Protein AF-A0A0Q7QMN3-F1 (afdb_monomer)

Sequence (121 aa):
MSQASSAAKTWLLPIVTLTYGYAVTKQQFWVAVLGLIAVAIFGLLDANYLKQERAFRKLYDSVSAGGDIPAFALNPALAGPGGTKVNYWPDWEDIRSWAVAPVYGPLLLAGIAIAVWAHCH

Mean predicted aligned error: 5.18 Å

Radius of gyration: 18.74 Å; Cα contacts (8 Å, |Δi|>4): 129; chains: 1; bounding box: 40×21×53 Å

Solvent-accessible surface area (backbone atoms only — not comparable to full-atom values): 6530 Å² total; per-residue (Å²): 99,67,66,60,40,52,48,42,54,66,60,45,51,62,51,39,53,52,24,44,53,48,15,67,78,66,44,34,34,69,40,13,48,50,27,36,53,50,48,52,55,44,45,51,52,35,16,28,45,50,48,52,45,53,36,44,48,46,30,50,53,44,40,74,72,68,45,97,56,62,86,88,67,90,54,41,31,78,61,43,104,74,42,87,72,73,77,76,68,59,50,71,69,38,49,66,26,84,85,37,32,78,62,42,48,58,54,46,52,51,28,51,54,50,24,56,54,22,66,75,105

Secondary structure (DSSP, 8-state):
-HHHHHHHHHHHHHHHHHHHHHHHHHT-HHHHHHHHHHHHHHHHHHHHHHHHHHHHHHHHHHHHTT-SSPTT---GGGGSTTSS----SPPHHHHTSTTTHHHHHHHHHHHHHHHHHHH--

Structure (mmCIF, N/CA/C/O backbone):
data_AF-A0A0Q7QMN3-F1
#
_entry.id   AF-A0A0Q7QMN3-F1
#
loop_
_atom_site.group_PDB
_atom_site.id
_atom_site.type_symbol
_atom_site.label_atom_id
_atom_site.label_alt_id
_atom_site.label_comp_id
_atom_site.label_asym_id
_atom_site.label_entity_id
_atom_site.label_seq_id
_atom_site.pdbx_PDB_ins_code
_atom_site.Cartn_x
_atom_site.Cartn_y
_atom_site.Cartn_z
_atom_site.occupancy
_atom_site.B_iso_or_equiv
_atom_site.auth_seq_id
_atom_site.auth_comp_id
_atom_site.auth_asym_id
_atom_site.auth_atom_id
_atom_site.pdbx_PDB_model_num
ATOM 1 N N . MET A 1 1 ? 8.369 8.246 -9.644 1.00 69.19 1 MET A N 1
ATOM 2 C CA . MET A 1 1 ? 7.007 7.907 -9.179 1.00 69.19 1 MET A CA 1
ATOM 3 C C . MET A 1 1 ? 6.970 7.570 -7.688 1.00 69.19 1 MET A C 1
ATOM 5 O O . MET A 1 1 ? 5.915 7.705 -7.083 1.00 69.19 1 MET A O 1
ATOM 9 N N . SER A 1 2 ? 8.124 7.314 -7.064 1.00 78.12 2 SER A N 1
ATOM 10 C CA . SER A 1 2 ? 8.335 7.308 -5.605 1.00 78.12 2 SER A CA 1
ATOM 11 C C . SER A 1 2 ? 7.572 8.375 -4.801 1.00 78.12 2 SER A C 1
ATOM 13 O O . SER A 1 2 ? 7.012 8.049 -3.762 1.00 78.12 2 SER A O 1
ATOM 15 N N . GLN A 1 3 ? 7.483 9.626 -5.273 1.00 87.69 3 GLN A N 1
ATOM 16 C CA . GLN A 1 3 ? 6.733 10.680 -4.576 1.00 87.69 3 GLN A CA 1
ATOM 17 C C . GLN A 1 3 ? 5.227 10.382 -4.473 1.00 87.69 3 GLN A C 1
ATOM 19 O O . GLN A 1 3 ? 4.641 10.646 -3.428 1.00 87.69 3 GLN A O 1
ATOM 24 N N . ALA A 1 4 ? 4.607 9.802 -5.509 1.00 88.19 4 ALA A N 1
ATOM 25 C CA . ALA A 1 4 ? 3.186 9.440 -5.492 1.00 88.19 4 ALA A CA 1
ATOM 26 C C . ALA A 1 4 ? 2.911 8.285 -4.512 1.00 88.19 4 ALA A C 1
ATOM 28 O O . ALA A 1 4 ? 1.970 8.358 -3.726 1.00 88.19 4 ALA A O 1
ATOM 29 N N . SER A 1 5 ? 3.795 7.281 -4.491 1.00 87.44 5 SER A N 1
ATOM 30 C CA . SER A 1 5 ? 3.801 6.197 -3.494 1.00 87.44 5 SER A CA 1
ATOM 31 C C . SER A 1 5 ? 3.925 6.747 -2.067 1.00 87.44 5 SER A C 1
ATOM 33 O O . SER A 1 5 ? 3.123 6.437 -1.187 1.00 87.44 5 SER A O 1
ATOM 35 N N . SER A 1 6 ? 4.902 7.625 -1.818 1.00 91.12 6 SER A N 1
ATOM 36 C CA . SER A 1 6 ? 5.078 8.256 -0.504 1.00 91.12 6 SER A CA 1
ATOM 37 C C . SER A 1 6 ? 3.871 9.104 -0.104 1.00 91.12 6 SER A C 1
ATOM 39 O O . SER A 1 6 ? 3.432 9.034 1.041 1.00 91.12 6 SER A O 1
ATOM 41 N N . ALA A 1 7 ? 3.292 9.859 -1.040 1.00 92.94 7 ALA A N 1
ATOM 42 C CA . ALA A 1 7 ? 2.092 10.651 -0.795 1.00 92.94 7 ALA A CA 1
ATOM 43 C C . ALA A 1 7 ? 0.892 9.771 -0.419 1.00 92.94 7 ALA A C 1
ATOM 45 O O . ALA A 1 7 ? 0.168 10.119 0.512 1.00 92.94 7 ALA A O 1
ATOM 46 N N . ALA A 1 8 ? 0.711 8.617 -1.074 1.00 93.00 8 ALA A N 1
ATOM 47 C CA . ALA A 1 8 ? -0.337 7.661 -0.721 1.00 93.00 8 ALA A CA 1
ATOM 48 C C . ALA A 1 8 ? -0.228 7.242 0.755 1.00 93.00 8 ALA A C 1
ATOM 50 O O . ALA A 1 8 ? -1.206 7.321 1.498 1.00 93.00 8 ALA A O 1
ATOM 51 N N . LYS A 1 9 ? 0.978 6.901 1.221 1.00 93.50 9 LYS A N 1
ATOM 52 C CA . LYS A 1 9 ? 1.215 6.550 2.631 1.00 93.50 9 LYS A CA 1
ATOM 53 C C . LYS A 1 9 ? 0.959 7.732 3.570 1.00 93.50 9 LYS A C 1
ATOM 55 O O . LYS A 1 9 ? 0.269 7.568 4.574 1.00 93.50 9 LYS A O 1
ATOM 60 N N . THR A 1 10 ? 1.463 8.920 3.231 1.00 96.06 10 THR A N 1
ATOM 61 C CA . THR A 1 10 ? 1.282 10.143 4.034 1.00 96.06 10 THR A CA 1
ATOM 62 C C . THR A 1 10 ? -0.190 10.489 4.236 1.00 96.06 10 THR A C 1
ATOM 64 O O . THR A 1 10 ? -0.575 10.866 5.339 1.00 96.06 10 THR A O 1
ATOM 67 N N . TRP A 1 11 ? -1.021 10.337 3.204 1.00 96.06 11 TRP A N 1
ATOM 68 C CA . TRP A 1 11 ? -2.457 10.609 3.298 1.00 96.06 11 TRP A CA 1
ATOM 69 C C . TRP A 1 11 ? -3.243 9.479 3.965 1.00 96.06 11 TRP A C 1
ATOM 71 O O . TRP A 1 11 ? -4.227 9.755 4.650 1.00 96.06 11 TRP A O 1
ATOM 81 N N . LEU A 1 12 ? -2.808 8.224 3.829 1.00 97.56 12 LEU A N 1
ATOM 82 C CA . LEU A 1 12 ? -3.480 7.090 4.462 1.00 97.56 12 LEU A CA 1
ATOM 83 C C . LEU A 1 12 ? -3.369 7.124 5.994 1.00 97.56 12 LEU A C 1
ATOM 85 O O . LEU A 1 12 ? -4.358 6.888 6.686 1.00 97.56 12 LEU A O 1
ATOM 89 N N . LEU A 1 13 ? -2.180 7.403 6.535 1.00 96.75 13 LEU A N 1
ATOM 90 C CA . LEU A 1 13 ? -1.922 7.330 7.979 1.00 96.75 13 LEU A CA 1
ATOM 91 C C . LEU A 1 13 ? -2.890 8.159 8.847 1.00 96.75 13 LEU A C 1
ATOM 93 O O . LEU A 1 13 ? -3.429 7.589 9.800 1.00 96.75 13 LEU A O 1
ATOM 97 N N . PRO A 1 14 ? -3.174 9.448 8.568 1.00 98.00 14 PRO A N 1
ATOM 98 C CA . PRO A 1 14 ? -4.135 10.212 9.363 1.00 98.00 14 PRO A CA 1
ATOM 99 C C . PRO A 1 14 ? -5.565 9.676 9.232 1.00 98.00 14 PRO A C 1
ATOM 101 O O . PRO A 1 14 ? -6.281 9.633 10.231 1.00 98.00 14 PRO A O 1
ATOM 104 N N . ILE A 1 15 ? -5.970 9.208 8.043 1.00 97.94 15 ILE A N 1
ATOM 105 C CA . ILE A 1 15 ? -7.294 8.602 7.823 1.00 97.94 15 ILE A CA 1
ATOM 106 C C . ILE A 1 15 ? -7.445 7.359 8.699 1.00 97.94 15 ILE A C 1
ATOM 108 O O . ILE A 1 15 ? -8.429 7.220 9.425 1.00 97.94 15 ILE A O 1
ATOM 112 N N . VAL A 1 16 ? -6.456 6.468 8.671 1.00 97.69 16 VAL A N 1
ATOM 113 C CA . VAL A 1 16 ? -6.476 5.234 9.461 1.00 97.69 16 VAL A CA 1
ATOM 114 C C . VAL A 1 16 ? -6.418 5.536 10.954 1.00 97.69 16 VAL A C 1
ATOM 116 O O . VAL A 1 16 ? -7.199 4.979 11.718 1.00 97.69 16 VAL A O 1
ATOM 119 N N . THR A 1 17 ? -5.565 6.472 11.369 1.00 97.88 17 THR A N 1
ATOM 120 C CA . THR A 1 17 ? -5.458 6.895 12.774 1.00 97.88 17 THR A CA 1
ATOM 121 C C . THR A 1 17 ? -6.801 7.397 13.307 1.00 97.88 17 THR A C 1
ATOM 123 O O . THR A 1 17 ? -7.244 6.962 14.370 1.00 97.88 17 THR A O 1
ATOM 126 N N . LEU A 1 18 ? -7.482 8.266 12.553 1.00 98.25 18 LEU A N 1
ATOM 127 C CA . LEU A 1 18 ? -8.796 8.791 12.927 1.00 98.25 18 LEU A CA 1
ATOM 128 C C . LEU A 1 18 ? -9.866 7.701 12.947 1.00 98.25 18 LEU A C 1
ATOM 130 O O . LEU A 1 18 ? -10.591 7.568 13.929 1.00 98.25 18 LEU A O 1
ATOM 134 N N . THR A 1 19 ? -9.977 6.927 11.871 1.00 98.19 19 THR A N 1
ATOM 135 C CA . THR A 1 19 ? -11.052 5.937 11.715 1.00 98.19 19 THR A CA 1
ATOM 136 C C . THR A 1 19 ? -10.919 4.797 12.714 1.00 98.19 19 THR A C 1
ATOM 138 O O . THR A 1 19 ? -11.893 4.455 13.380 1.00 98.19 19 THR A O 1
ATOM 141 N N . TYR A 1 20 ? -9.718 4.254 12.899 1.00 98.19 20 TYR A N 1
ATOM 142 C CA . TYR A 1 20 ? -9.485 3.181 13.862 1.00 98.19 20 TYR A CA 1
ATOM 143 C C . TYR A 1 20 ? -9.577 3.690 15.300 1.00 98.19 20 TYR A C 1
AT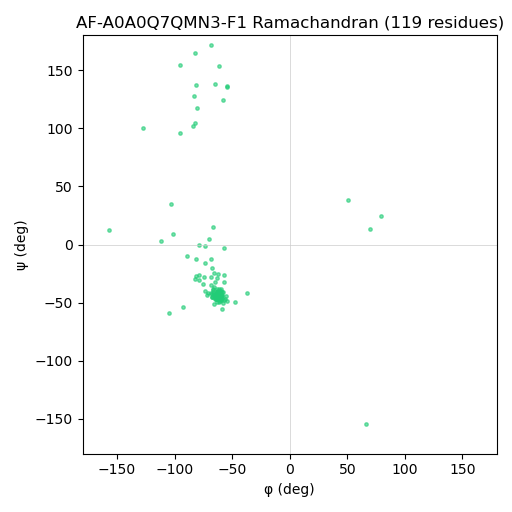OM 145 O O . TYR A 1 20 ? -10.239 3.054 16.117 1.00 98.19 20 TYR A O 1
ATOM 153 N N . GLY A 1 21 ? -9.018 4.866 15.610 1.00 97.75 21 GLY A N 1
ATOM 154 C CA . GLY A 1 21 ? -9.158 5.475 16.936 1.00 97.75 21 GLY A CA 1
ATOM 155 C C . GLY A 1 21 ? -10.620 5.752 17.308 1.00 97.75 21 GLY A C 1
ATOM 156 O O . GLY A 1 21 ? -11.063 5.435 18.416 1.00 97.75 21 GLY A O 1
ATOM 157 N N . TYR A 1 22 ? -11.410 6.278 16.371 1.00 98.12 22 TYR A N 1
ATOM 158 C CA . TYR A 1 22 ? -12.842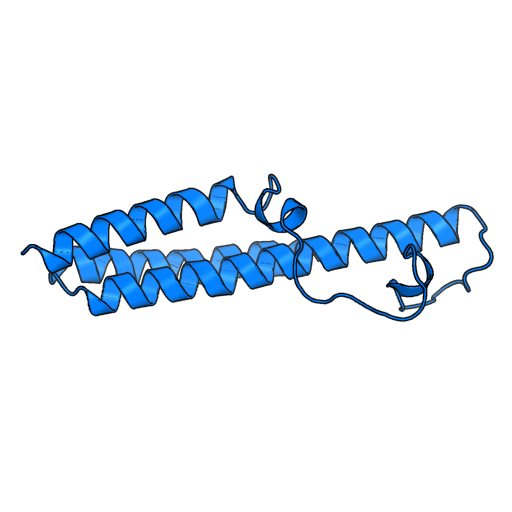 6.497 16.576 1.00 98.12 22 TYR A CA 1
ATOM 159 C C . TYR A 1 22 ? -13.612 5.179 16.722 1.00 98.12 22 TYR A C 1
ATOM 161 O O . TYR A 1 22 ? -14.425 5.038 17.634 1.00 98.12 22 TYR A O 1
ATOM 169 N N . ALA A 1 23 ? -13.341 4.194 15.863 1.00 97.44 23 ALA A N 1
ATOM 170 C CA . ALA A 1 23 ? -14.003 2.896 15.924 1.00 97.44 23 ALA A CA 1
ATOM 171 C C . ALA A 1 23 ? -13.751 2.180 17.257 1.00 97.44 23 ALA A C 1
ATOM 173 O O . ALA A 1 23 ? -14.690 1.637 17.832 1.00 97.44 23 ALA A O 1
ATOM 174 N N . VAL A 1 24 ? -12.523 2.247 17.783 1.00 97.62 24 VAL A N 1
ATOM 175 C CA . VAL A 1 24 ? -12.174 1.692 19.100 1.00 97.62 24 VAL A CA 1
ATOM 176 C C . VAL A 1 24 ? -12.917 2.420 20.223 1.00 97.62 24 VAL A C 1
ATOM 178 O O . VAL A 1 24 ? -13.503 1.785 21.092 1.00 97.62 24 VAL A O 1
ATOM 181 N N . THR A 1 25 ? -12.933 3.753 20.209 1.00 97.38 25 THR A N 1
ATOM 182 C CA . THR A 1 25 ? -13.526 4.548 21.303 1.00 97.38 25 THR A CA 1
ATOM 183 C C . THR A 1 25 ? -15.053 4.552 21.319 1.00 97.38 25 THR A C 1
ATOM 185 O O . THR A 1 25 ? -15.649 4.739 22.379 1.00 97.38 25 THR A O 1
ATOM 188 N N . LYS A 1 26 ? -15.699 4.383 20.162 1.00 96.94 26 LYS A N 1
ATOM 189 C CA . LYS A 1 26 ? -17.164 4.424 20.018 1.00 96.94 26 LYS A CA 1
ATOM 190 C C . LYS A 1 26 ? -17.793 3.077 19.673 1.00 96.94 26 LYS A C 1
ATOM 192 O O . LYS A 1 26 ? -19.001 3.043 19.443 1.00 96.94 26 LYS A O 1
ATOM 197 N N . GLN A 1 27 ? -16.990 2.012 19.605 1.00 95.69 27 GLN A N 1
ATOM 198 C CA . GLN A 1 27 ? -17.419 0.667 19.198 1.00 95.69 27 GLN A CA 1
ATOM 199 C C . GLN A 1 27 ? -18.202 0.694 17.873 1.00 95.69 27 GLN A C 1
ATOM 201 O O . GLN A 1 27 ? -19.197 0.009 17.679 1.00 95.69 27 GLN A O 1
ATOM 206 N N . GLN A 1 28 ? -17.773 1.548 16.939 1.00 97.00 28 GLN A N 1
ATOM 207 C CA . GLN A 1 28 ? -18.473 1.735 15.668 1.00 97.00 28 GLN A CA 1
ATOM 208 C C . GLN A 1 28 ? -17.858 0.861 14.582 1.00 97.00 28 GLN A C 1
ATOM 210 O O . GLN A 1 28 ? -16.904 1.264 13.908 1.00 97.00 28 GLN A O 1
ATOM 215 N N . PHE A 1 29 ? -18.456 -0.312 14.371 1.00 96.62 29 PHE A N 1
ATOM 216 C CA . PHE A 1 29 ? -18.076 -1.265 13.325 1.00 96.62 29 PHE A CA 1
ATOM 217 C C . PHE A 1 29 ? -17.900 -0.606 11.947 1.00 96.62 29 PHE A C 1
ATOM 219 O O . PHE A 1 29 ? -16.866 -0.765 11.297 1.00 96.62 29 PHE A O 1
ATOM 226 N N . TRP A 1 30 ? -18.875 0.199 11.517 1.00 97.69 30 TRP A N 1
ATOM 227 C CA . TRP A 1 30 ? -18.854 0.823 10.191 1.00 97.69 30 TRP A CA 1
ATOM 228 C C . TRP A 1 30 ? -17.691 1.795 9.991 1.00 97.69 30 TRP A C 1
ATOM 230 O O . TRP A 1 30 ? -17.186 1.929 8.876 1.00 97.69 30 TRP A O 1
ATOM 240 N N . VAL A 1 31 ? -17.213 2.432 11.062 1.00 97.56 31 VAL A N 1
ATOM 241 C CA . VAL A 1 31 ? -16.058 3.334 10.979 1.00 97.56 31 VAL A CA 1
ATOM 242 C C . VAL A 1 31 ? -14.753 2.539 10.845 1.00 97.56 31 VAL A C 1
ATOM 244 O O . VAL A 1 31 ? -13.869 2.954 10.096 1.00 97.56 31 VAL A O 1
ATOM 247 N N . ALA A 1 32 ? -14.649 1.358 11.468 1.00 97.44 32 ALA A N 1
ATOM 248 C CA . ALA A 1 32 ? -13.523 0.447 11.237 1.00 97.44 32 ALA A CA 1
ATOM 249 C C . ALA A 1 32 ? -13.493 -0.050 9.782 1.00 97.44 32 ALA A C 1
ATOM 251 O O . ALA A 1 32 ? -12.440 -0.039 9.140 1.00 97.44 32 ALA A O 1
ATOM 252 N N . VAL A 1 33 ? -14.659 -0.419 9.236 1.00 97.56 33 VAL A N 1
ATOM 253 C CA . VAL A 1 33 ? -14.806 -0.823 7.827 1.00 97.56 33 VAL A CA 1
ATOM 254 C C . VAL A 1 33 ? -14.407 0.309 6.880 1.00 97.56 33 VAL A C 1
ATOM 256 O O . VAL A 1 33 ? -13.712 0.062 5.896 1.00 97.56 33 VAL A O 1
ATOM 259 N N . LEU A 1 34 ? -14.764 1.558 7.190 1.00 98.00 34 LEU A N 1
ATOM 260 C CA . LEU A 1 34 ? -14.344 2.716 6.398 1.00 98.00 34 LEU A CA 1
ATOM 261 C C . LEU A 1 34 ? -12.814 2.847 6.348 1.00 98.00 34 LEU A C 1
ATOM 263 O O . LEU A 1 34 ? -12.249 3.043 5.271 1.00 98.00 34 LEU A O 1
ATOM 267 N N . GLY A 1 35 ? -12.132 2.673 7.483 1.00 97.94 35 GLY A N 1
ATOM 268 C CA . GLY A 1 35 ? -10.670 2.647 7.521 1.00 97.94 35 GLY A CA 1
ATOM 269 C C . GLY A 1 35 ? -10.076 1.480 6.721 1.00 97.94 35 GLY A C 1
ATOM 270 O O . GLY A 1 35 ? -9.110 1.673 5.989 1.00 97.94 35 GLY A O 1
ATOM 271 N N . LEU A 1 36 ? -10.672 0.282 6.782 1.00 98.12 36 LEU A N 1
ATOM 272 C CA . LEU A 1 36 ? -10.257 -0.870 5.963 1.00 98.12 36 LEU A CA 1
ATOM 273 C C . LEU A 1 36 ? -10.373 -0.604 4.459 1.00 98.12 36 LEU A C 1
ATOM 275 O O . LEU A 1 36 ? -9.445 -0.908 3.708 1.00 98.12 36 LEU A O 1
ATOM 279 N N . ILE A 1 37 ? -11.481 -0.003 4.023 1.00 98.12 37 ILE A N 1
ATOM 280 C CA . ILE A 1 37 ? -11.683 0.384 2.622 1.00 98.12 37 ILE A CA 1
ATOM 281 C C . ILE A 1 37 ? -10.615 1.398 2.198 1.00 98.12 37 ILE A C 1
ATOM 283 O O . ILE A 1 37 ? -10.029 1.250 1.125 1.00 98.12 37 ILE A O 1
ATOM 287 N N . ALA A 1 38 ? -10.305 2.383 3.046 1.00 97.81 38 ALA A N 1
ATOM 288 C CA . ALA A 1 38 ? -9.235 3.338 2.771 1.00 97.81 38 ALA A CA 1
ATOM 289 C C . ALA A 1 38 ? -7.877 2.635 2.602 1.00 97.81 38 ALA A C 1
ATOM 291 O O . ALA A 1 38 ? -7.195 2.867 1.605 1.00 97.81 38 ALA A O 1
ATOM 292 N N . VAL A 1 39 ? -7.504 1.720 3.505 1.00 97.94 39 VAL A N 1
ATOM 293 C CA . VAL A 1 39 ? -6.254 0.946 3.382 1.00 97.94 39 VAL A CA 1
ATOM 294 C C . VAL A 1 39 ? -6.217 0.149 2.075 1.00 97.94 39 VAL A C 1
ATOM 296 O O . VAL A 1 39 ? -5.192 0.158 1.395 1.00 97.94 39 VAL A O 1
ATOM 299 N N . ALA A 1 40 ? -7.323 -0.495 1.689 1.00 96.19 40 ALA A N 1
ATOM 300 C CA . ALA A 1 40 ? -7.401 -1.269 0.451 1.00 96.19 40 ALA A CA 1
ATOM 301 C C . ALA A 1 40 ? -7.229 -0.392 -0.801 1.00 96.19 40 ALA A C 1
ATOM 303 O O . ALA A 1 40 ? -6.431 -0.726 -1.678 1.00 96.19 40 ALA A O 1
ATOM 304 N N . ILE A 1 41 ? -7.925 0.748 -0.871 1.00 95.88 41 ILE A N 1
ATOM 305 C CA . ILE A 1 41 ? -7.834 1.683 -2.005 1.00 95.88 41 ILE A CA 1
ATOM 306 C C . ILE A 1 41 ? -6.417 2.249 -2.118 1.00 95.88 41 ILE A C 1
ATOM 308 O O . ILE A 1 41 ? -5.821 2.209 -3.194 1.00 95.88 41 ILE A O 1
ATOM 312 N N . PHE A 1 42 ? -5.852 2.747 -1.018 1.00 96.50 42 PHE A N 1
ATOM 313 C CA . PHE A 1 42 ? -4.510 3.325 -1.031 1.00 96.50 42 PHE A CA 1
ATOM 314 C C . PHE A 1 42 ? -3.435 2.274 -1.327 1.00 96.50 42 PHE A C 1
ATOM 316 O O . PHE A 1 42 ? -2.512 2.560 -2.085 1.00 96.50 42 PHE A O 1
ATOM 323 N N . GLY A 1 43 ? -3.578 1.051 -0.809 1.00 95.12 43 GLY A N 1
ATOM 324 C CA . GLY A 1 43 ? -2.677 -0.059 -1.125 1.00 95.12 43 GLY A CA 1
ATOM 325 C C . GLY A 1 43 ? -2.718 -0.447 -2.602 1.00 95.12 43 GLY A C 1
ATOM 326 O O . GLY A 1 43 ? -1.670 -0.664 -3.209 1.00 95.12 43 GLY A O 1
ATOM 327 N N . LEU A 1 44 ? -3.912 -0.467 -3.203 1.00 93.44 44 LEU A N 1
ATOM 328 C CA . LEU A 1 44 ? -4.087 -0.723 -4.632 1.00 93.44 44 LEU A CA 1
ATOM 329 C C . LEU A 1 44 ? -3.441 0.375 -5.487 1.00 93.44 44 LEU A C 1
ATOM 331 O O . LEU A 1 44 ? -2.739 0.068 -6.451 1.00 93.44 44 LEU A O 1
ATOM 335 N N . LEU A 1 45 ? -3.656 1.645 -5.129 1.00 93.06 45 LEU A N 1
ATOM 336 C CA . LEU A 1 45 ? -3.037 2.783 -5.812 1.00 93.06 45 LEU A CA 1
ATOM 337 C C . LEU A 1 45 ? -1.510 2.718 -5.723 1.00 93.06 45 LEU A C 1
ATOM 339 O O . LEU A 1 45 ? -0.831 2.903 -6.729 1.00 93.06 45 LEU A O 1
ATOM 343 N N . ASP A 1 46 ? -0.969 2.408 -4.547 1.00 93.88 46 ASP A N 1
ATOM 344 C CA . ASP A 1 46 ? 0.475 2.322 -4.329 1.00 93.88 46 ASP A CA 1
ATOM 345 C C . ASP A 1 46 ? 1.117 1.177 -5.128 1.00 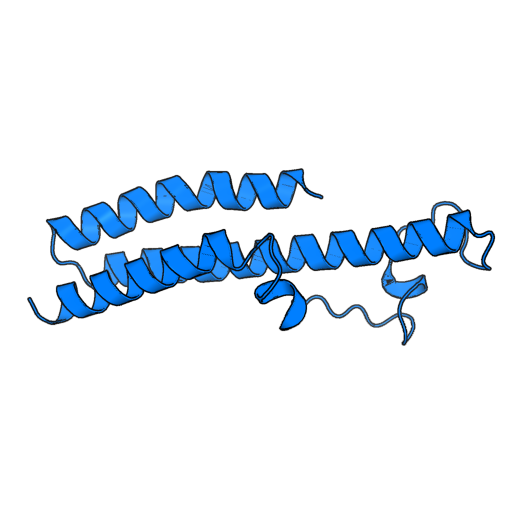93.88 46 ASP A C 1
ATOM 347 O O . ASP A 1 46 ? 2.129 1.365 -5.807 1.00 93.88 46 ASP A O 1
ATOM 351 N N . ALA A 1 47 ? 0.473 0.006 -5.159 1.00 92.62 47 ALA A N 1
ATOM 352 C CA . ALA A 1 47 ? 0.902 -1.105 -6.007 1.00 92.62 47 ALA A CA 1
ATOM 353 C C . ALA A 1 47 ? 0.858 -0.740 -7.504 1.00 92.62 47 ALA A C 1
ATOM 355 O O . ALA A 1 47 ? 1.766 -1.095 -8.258 1.00 92.62 47 ALA A O 1
ATOM 356 N N . ASN A 1 48 ? -0.153 0.019 -7.935 1.00 91.19 48 ASN A N 1
ATOM 357 C CA . ASN A 1 48 ? -0.252 0.515 -9.308 1.00 91.19 48 ASN A CA 1
ATOM 358 C C . ASN A 1 48 ? 0.900 1.472 -9.654 1.00 91.19 48 ASN A C 1
ATOM 360 O O . ASN A 1 48 ? 1.559 1.304 -10.682 1.00 91.19 48 ASN A O 1
ATOM 364 N N . TYR A 1 49 ? 1.200 2.429 -8.772 1.00 90.12 49 TYR A N 1
ATOM 365 C CA . TYR A 1 49 ? 2.331 3.341 -8.956 1.00 90.12 49 TYR A CA 1
ATOM 366 C C . TYR A 1 49 ? 3.662 2.591 -9.036 1.00 90.12 49 TYR A C 1
ATOM 368 O O . TYR A 1 49 ? 4.499 2.919 -9.881 1.00 90.12 49 TYR A O 1
ATOM 376 N N . LEU A 1 50 ? 3.849 1.554 -8.215 1.00 90.44 50 LEU A N 1
ATOM 377 C CA . LEU A 1 50 ? 5.043 0.714 -8.273 1.00 90.44 50 LEU A CA 1
ATOM 378 C C . LEU A 1 50 ? 5.157 -0.028 -9.611 1.00 90.44 50 LEU A C 1
ATOM 380 O O . LEU A 1 50 ? 6.242 -0.069 -10.200 1.00 90.44 50 LEU A O 1
ATOM 384 N N . LYS A 1 51 ? 4.050 -0.582 -10.111 1.00 89.56 51 LYS A N 1
ATOM 385 C CA . LYS A 1 51 ? 4.005 -1.258 -11.411 1.00 89.56 51 LYS A CA 1
ATOM 386 C C . LYS A 1 51 ? 4.374 -0.310 -12.549 1.00 89.56 51 LYS A C 1
ATOM 388 O O . LYS A 1 51 ? 5.220 -0.647 -13.379 1.00 89.56 51 LYS A O 1
ATOM 393 N N . GLN A 1 52 ? 3.793 0.890 -12.561 1.00 89.38 52 GLN A N 1
ATOM 394 C CA . GLN A 1 52 ? 4.120 1.920 -13.550 1.00 89.38 52 GLN A CA 1
ATOM 395 C C . GLN A 1 52 ? 5.601 2.299 -13.483 1.00 89.38 52 GLN A C 1
ATOM 397 O O . GLN A 1 52 ? 6.269 2.345 -14.515 1.00 89.38 52 GLN A O 1
ATOM 402 N N . GLU A 1 53 ? 6.147 2.489 -12.280 1.00 90.38 53 GLU A N 1
ATOM 403 C CA . GLU A 1 53 ? 7.564 2.804 -12.101 1.00 90.38 53 GLU A CA 1
ATOM 404 C C . GLU A 1 53 ? 8.475 1.720 -12.690 1.00 90.38 53 GLU A C 1
ATOM 406 O O . GLU A 1 53 ? 9.412 2.034 -13.426 1.00 90.38 53 GLU A O 1
ATOM 411 N N . ARG A 1 54 ? 8.184 0.439 -12.431 1.00 89.44 54 ARG A N 1
ATOM 412 C CA . ARG A 1 54 ? 8.940 -0.684 -13.010 1.00 89.44 54 ARG A CA 1
ATOM 413 C C . ARG A 1 54 ? 8.832 -0.725 -14.533 1.00 89.44 54 ARG A C 1
ATOM 415 O O . ARG A 1 54 ? 9.829 -0.993 -15.198 1.00 89.44 54 ARG A O 1
ATOM 422 N N . ALA A 1 55 ? 7.651 -0.460 -15.084 1.00 89.19 55 ALA A N 1
ATOM 423 C CA . ALA A 1 55 ? 7.428 -0.470 -16.526 1.00 89.19 55 ALA A CA 1
ATOM 424 C C . ALA A 1 55 ? 8.211 0.651 -17.235 1.00 89.19 55 ALA A C 1
ATOM 426 O O . ALA A 1 55 ? 8.866 0.402 -18.245 1.00 89.19 55 ALA A O 1
ATOM 427 N N . PHE A 1 56 ? 8.227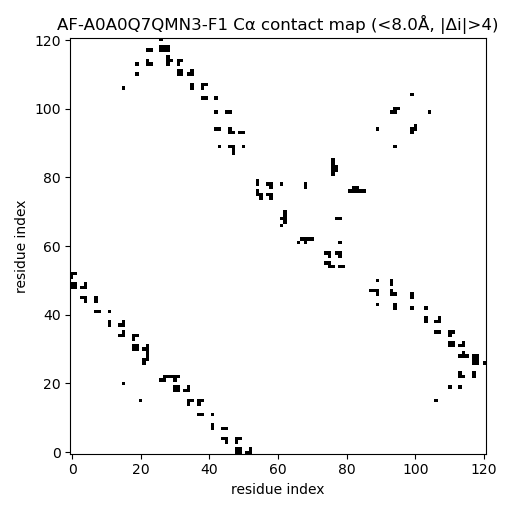 1.862 -16.670 1.00 90.00 56 PHE A N 1
ATOM 428 C CA . PHE A 1 56 ? 9.034 2.964 -17.200 1.00 90.00 56 PHE A CA 1
ATOM 429 C C . PHE A 1 56 ? 10.541 2.737 -17.041 1.00 90.00 56 PHE A C 1
ATOM 431 O O . PHE A 1 56 ? 11.294 3.115 -17.934 1.00 90.00 56 PHE A O 1
ATOM 438 N N . ARG A 1 57 ? 10.994 2.087 -15.960 1.00 90.69 57 ARG A N 1
ATOM 439 C CA . ARG A 1 57 ? 12.408 1.688 -15.827 1.00 90.69 57 ARG A CA 1
ATOM 440 C C . ARG A 1 57 ? 12.820 0.712 -16.929 1.00 90.69 57 ARG A C 1
ATOM 442 O O . ARG A 1 57 ? 13.814 0.958 -17.592 1.00 90.69 57 ARG A O 1
ATOM 449 N N . LYS A 1 58 ? 12.003 -0.310 -17.210 1.00 89.75 58 LYS A N 1
ATOM 450 C CA . LYS A 1 58 ? 12.252 -1.239 -18.329 1.00 89.75 58 LYS A CA 1
ATOM 451 C C . LYS A 1 58 ? 12.322 -0.521 -19.679 1.00 89.75 58 LYS A C 1
ATOM 453 O O . LYS A 1 58 ? 13.188 -0.833 -20.489 1.00 89.75 58 LYS A O 1
ATOM 458 N N . LEU A 1 59 ? 11.437 0.455 -19.908 1.00 90.56 59 LEU A N 1
ATOM 459 C CA . LEU A 1 59 ? 11.481 1.295 -21.107 1.00 90.56 59 LEU A CA 1
ATOM 460 C C . LEU A 1 59 ? 12.801 2.068 -21.202 1.00 90.56 59 LEU A C 1
ATOM 462 O O . LEU A 1 59 ? 13.460 2.031 -22.237 1.00 90.56 59 LEU A O 1
ATOM 466 N N . TYR A 1 60 ? 13.218 2.718 -20.119 1.00 90.62 60 TYR A N 1
ATOM 467 C CA . TYR A 1 60 ? 14.491 3.433 -20.073 1.00 90.62 60 TYR A CA 1
ATOM 468 C C . TYR A 1 60 ? 15.688 2.507 -20.339 1.00 90.62 60 TYR A C 1
ATOM 470 O O . TYR A 1 60 ? 16.533 2.826 -21.176 1.00 90.62 60 TYR A O 1
ATOM 478 N N . ASP A 1 61 ? 15.730 1.341 -19.695 1.00 91.44 61 ASP A N 1
ATOM 479 C CA . ASP A 1 61 ? 16.804 0.360 -19.872 1.00 91.44 61 ASP A CA 1
ATOM 480 C C . ASP A 1 61 ? 16.880 -0.107 -21.338 1.00 91.44 61 ASP A C 1
ATOM 482 O O . ASP A 1 61 ? 17.960 -0.164 -21.920 1.00 91.44 61 ASP A O 1
ATOM 486 N N . SER A 1 62 ? 15.732 -0.342 -21.984 1.00 88.94 62 SER A N 1
ATOM 487 C CA . SER A 1 62 ? 15.679 -0.738 -23.400 1.00 88.94 62 SER A CA 1
ATOM 488 C C . SER A 1 62 ? 16.153 0.352 -24.373 1.00 88.94 62 SER A C 1
ATOM 490 O O . SER A 1 62 ? 16.859 0.050 -25.335 1.00 88.94 62 SER A O 1
ATOM 492 N N . VAL A 1 63 ? 15.815 1.621 -24.114 1.00 90.25 63 VAL A N 1
ATOM 493 C CA . VAL A 1 63 ? 16.247 2.760 -24.942 1.00 90.25 63 VAL A CA 1
ATOM 494 C C . VAL A 1 63 ? 17.736 3.044 -24.736 1.00 90.25 63 VAL A C 1
ATOM 496 O O . VAL A 1 63 ? 18.467 3.261 -25.698 1.00 90.25 63 VAL A O 1
ATOM 499 N N . SER A 1 64 ? 18.211 3.016 -23.489 1.00 90.38 64 SER A N 1
ATOM 500 C CA . SER A 1 64 ? 19.620 3.275 -23.154 1.00 90.38 64 SER A CA 1
ATOM 501 C C . SER A 1 64 ? 20.573 2.183 -23.648 1.00 90.38 64 SER A C 1
ATOM 503 O O . SER A 1 64 ? 21.718 2.486 -23.975 1.00 90.38 64 SER A O 1
ATOM 505 N N . ALA A 1 65 ? 20.097 0.943 -23.783 1.00 90.75 65 ALA A N 1
ATOM 506 C CA . ALA A 1 65 ? 20.837 -0.148 -24.413 1.00 90.75 65 ALA A CA 1
ATOM 507 C C . ALA A 1 65 ? 20.931 -0.035 -25.952 1.00 90.75 65 ALA A C 1
ATOM 509 O O . ALA A 1 65 ? 21.554 -0.889 -26.581 1.00 90.75 65 ALA A O 1
ATOM 510 N N . GLY A 1 66 ? 20.330 0.994 -26.565 1.00 85.56 66 GLY A N 1
ATOM 511 C CA . GLY A 1 66 ? 20.345 1.206 -28.016 1.00 85.56 66 GLY A CA 1
ATOM 512 C C . GLY A 1 66 ? 19.352 0.336 -28.790 1.00 85.56 66 GLY A C 1
ATOM 513 O O . GLY A 1 66 ? 19.590 0.051 -29.960 1.00 85.56 66 GLY A O 1
ATOM 514 N N . GLY A 1 67 ? 18.269 -0.117 -28.148 1.00 82.75 67 GLY A N 1
ATOM 515 C CA . GLY A 1 67 ? 17.212 -0.873 -28.822 1.00 82.75 67 GLY A CA 1
ATOM 516 C C . GLY A 1 67 ? 16.407 -0.038 -29.827 1.00 82.75 67 GLY A C 1
ATOM 517 O O . GLY A 1 67 ? 16.499 1.186 -29.864 1.00 82.75 67 GLY A O 1
ATOM 518 N N . ASP A 1 68 ? 15.539 -0.704 -30.593 1.00 85.69 68 ASP A N 1
ATOM 519 C CA . ASP A 1 68 ? 14.728 -0.101 -31.671 1.00 85.69 68 ASP A CA 1
ATOM 520 C C . ASP A 1 68 ? 13.610 0.854 -31.192 1.00 85.69 68 ASP A C 1
ATOM 522 O O . ASP A 1 68 ? 12.796 1.335 -31.983 1.00 85.69 68 ASP A O 1
ATOM 526 N N . ILE A 1 69 ? 13.521 1.125 -29.889 1.00 86.81 69 ILE A N 1
ATOM 527 C CA . ILE A 1 69 ? 12.492 1.998 -29.322 1.00 86.81 69 ILE A CA 1
ATOM 528 C C . ILE A 1 69 ? 12.940 3.459 -29.474 1.00 86.81 69 ILE A C 1
ATOM 530 O O . ILE A 1 69 ? 14.033 3.805 -29.024 1.00 86.81 69 ILE A O 1
ATOM 534 N N . PRO A 1 70 ? 12.100 4.347 -30.046 1.00 85.50 70 PRO A N 1
ATOM 535 C CA . PRO A 1 70 ? 12.454 5.748 -30.226 1.00 85.50 70 PRO A CA 1
ATOM 536 C C . PRO A 1 70 ? 12.892 6.421 -28.923 1.00 85.50 70 PRO A C 1
ATOM 538 O O . PRO A 1 70 ? 12.230 6.298 -27.885 1.00 85.50 70 PRO A O 1
ATOM 541 N N . ALA A 1 71 ? 13.968 7.208 -29.002 1.00 82.06 71 ALA A N 1
ATOM 542 C CA . ALA A 1 71 ? 14.337 8.116 -27.926 1.00 82.06 71 ALA A CA 1
ATOM 543 C C . ALA A 1 71 ? 13.137 9.023 -27.599 1.00 82.06 71 ALA A C 1
ATOM 545 O O . ALA A 1 71 ? 12.464 9.521 -28.502 1.00 82.06 71 ALA A O 1
ATOM 546 N N . PHE A 1 72 ? 12.861 9.215 -26.307 1.00 83.69 72 PHE A N 1
ATOM 547 C CA . PHE A 1 72 ? 11.704 9.967 -25.792 1.00 83.69 72 PHE A CA 1
ATOM 548 C C . PHE A 1 72 ? 10.325 9.318 -25.992 1.00 83.69 72 PHE A C 1
ATOM 550 O O . PHE A 1 72 ? 9.308 9.975 -25.756 1.00 83.69 72 PHE A O 1
ATOM 557 N N . ALA A 1 73 ? 10.246 8.035 -26.356 1.00 85.12 73 ALA A N 1
ATOM 558 C CA . ALA A 1 73 ? 8.977 7.322 -26.295 1.00 85.12 73 ALA A CA 1
ATOM 559 C C . ALA A 1 73 ? 8.414 7.353 -24.861 1.00 85.12 73 ALA A C 1
ATOM 561 O O . ALA A 1 73 ? 9.068 6.926 -23.913 1.00 85.12 73 ALA A O 1
ATOM 562 N N . LEU A 1 74 ? 7.180 7.840 -24.699 1.00 85.88 74 LEU A N 1
ATOM 563 C CA . LEU A 1 74 ? 6.483 7.909 -23.406 1.00 85.88 74 LEU A CA 1
ATOM 564 C C . LEU A 1 74 ? 5.425 6.804 -23.276 1.00 85.88 74 LEU A C 1
ATOM 566 O O . LEU A 1 74 ? 4.350 7.002 -22.716 1.00 85.88 74 LEU A O 1
ATOM 570 N N . ASN A 1 75 ? 5.710 5.634 -23.844 1.00 87.06 75 ASN A N 1
ATOM 571 C CA . ASN A 1 75 ? 4.811 4.492 -23.802 1.00 87.06 75 ASN A CA 1
ATOM 572 C C . ASN A 1 75 ? 5.553 3.254 -23.274 1.00 87.06 75 ASN A C 1
ATOM 574 O O . ASN A 1 75 ? 6.261 2.599 -24.042 1.00 87.06 75 ASN A O 1
ATOM 578 N N . PRO A 1 76 ? 5.383 2.892 -21.988 1.00 83.88 76 PRO A N 1
ATOM 579 C CA . PRO A 1 76 ? 6.081 1.752 -21.399 1.00 83.88 76 PRO A CA 1
ATOM 580 C C . PRO A 1 76 ? 5.617 0.402 -21.961 1.00 83.88 76 PRO A C 1
ATOM 582 O O . PRO A 1 76 ? 6.311 -0.596 -21.779 1.00 83.88 76 PRO A O 1
ATOM 585 N N . ALA A 1 77 ? 4.496 0.353 -22.695 1.00 84.06 77 ALA A N 1
ATOM 586 C CA . ALA A 1 77 ? 4.059 -0.856 -23.396 1.00 84.06 77 ALA A CA 1
ATOM 587 C C . ALA A 1 77 ? 5.059 -1.317 -24.468 1.00 84.06 77 ALA A C 1
ATOM 589 O O . ALA A 1 77 ? 5.105 -2.502 -24.786 1.00 84.06 77 ALA A O 1
ATOM 590 N N . LEU A 1 78 ? 5.871 -0.397 -25.006 1.00 83.31 78 LEU A N 1
ATOM 591 C CA . LEU A 1 78 ? 6.866 -0.700 -26.039 1.00 83.31 78 LEU A CA 1
ATOM 592 C C . LEU A 1 78 ? 7.986 -1.620 -25.534 1.00 83.31 78 LEU A C 1
ATOM 594 O O . LEU A 1 78 ? 8.573 -2.340 -26.330 1.00 83.31 78 LEU A O 1
ATOM 598 N N . ALA A 1 79 ? 8.240 -1.640 -24.222 1.00 82.44 79 ALA A N 1
ATOM 599 C CA . ALA A 1 79 ? 9.228 -2.512 -23.582 1.00 82.44 79 ALA A CA 1
ATOM 600 C C . ALA A 1 79 ? 8.600 -3.747 -22.894 1.00 82.44 79 ALA A C 1
ATOM 602 O O . ALA A 1 79 ? 9.269 -4.448 -22.132 1.00 82.44 79 ALA A O 1
ATOM 603 N N . GLY A 1 80 ? 7.301 -4.001 -23.102 1.00 73.19 80 GLY A N 1
ATOM 604 C CA . GLY A 1 80 ? 6.554 -5.090 -22.463 1.00 73.19 80 GLY A CA 1
ATOM 605 C C . GLY A 1 80 ? 6.471 -6.377 -23.310 1.00 73.19 80 GLY A C 1
ATOM 606 O O . GLY A 1 80 ? 6.477 -6.287 -24.536 1.00 73.19 80 GLY A O 1
ATOM 607 N N . PRO A 1 81 ? 6.289 -7.575 -22.704 1.00 60.06 81 PRO A N 1
ATOM 608 C CA . PRO A 1 81 ? 6.267 -8.874 -23.407 1.00 60.06 81 PRO A CA 1
ATOM 609 C C . PRO A 1 81 ? 5.093 -9.137 -24.381 1.00 60.06 81 PRO A C 1
ATOM 611 O O . PRO A 1 81 ? 4.853 -10.286 -24.736 1.00 60.06 81 PRO A O 1
ATOM 614 N N . GLY A 1 82 ? 4.323 -8.130 -24.803 1.00 60.94 82 GLY A N 1
ATOM 615 C CA . GLY A 1 82 ? 3.093 -8.342 -25.584 1.00 60.94 82 GLY A CA 1
ATOM 616 C C . GLY A 1 82 ? 2.619 -7.166 -26.439 1.00 60.94 82 GLY A C 1
ATOM 617 O O . GLY A 1 82 ? 1.481 -7.186 -26.908 1.00 60.94 82 GLY A O 1
ATOM 618 N N . GLY A 1 83 ? 3.442 -6.133 -26.642 1.00 64.56 83 GLY A N 1
ATOM 619 C CA . GLY A 1 83 ? 3.019 -4.929 -27.364 1.00 64.56 83 GLY A CA 1
ATOM 620 C C . GLY A 1 83 ? 1.941 -4.117 -26.625 1.00 64.56 83 GLY A C 1
ATOM 621 O O . GLY A 1 83 ? 1.837 -4.157 -25.403 1.00 64.56 83 GLY A O 1
ATOM 622 N N . THR A 1 84 ? 1.135 -3.357 -27.375 1.00 59.06 84 THR A N 1
ATOM 623 C CA . THR A 1 84 ? 0.304 -2.202 -26.953 1.00 59.06 84 THR A CA 1
ATOM 624 C C . THR A 1 84 ? -0.730 -2.414 -25.832 1.00 59.06 84 THR A C 1
ATOM 626 O O . THR A 1 84 ? -1.372 -1.444 -25.424 1.00 59.06 84 THR A O 1
ATOM 629 N N . LYS A 1 85 ? -0.916 -3.626 -25.293 1.00 64.62 85 LYS A N 1
ATOM 630 C CA . LYS A 1 85 ? -1.849 -3.870 -24.180 1.00 64.62 85 LYS A CA 1
ATOM 631 C C . LYS A 1 85 ? -1.201 -3.571 -22.831 1.00 64.62 85 LYS A C 1
ATOM 633 O O . LYS A 1 85 ? -0.474 -4.387 -22.270 1.00 64.62 85 LYS A O 1
ATOM 638 N N . VAL A 1 86 ? -1.537 -2.412 -22.274 1.00 65.94 86 VAL A N 1
ATOM 639 C CA . VAL A 1 86 ? -1.147 -2.035 -20.913 1.00 65.94 86 VAL A CA 1
ATOM 640 C C . VAL A 1 86 ? -2.091 -2.698 -19.908 1.00 65.94 86 VAL A C 1
ATOM 642 O O . VAL A 1 86 ? -3.289 -2.417 -19.890 1.00 65.94 86 VAL A O 1
ATOM 645 N N . ASN A 1 87 ? -1.557 -3.572 -19.051 1.00 75.94 87 ASN A N 1
ATOM 646 C CA . ASN A 1 87 ? -2.276 -4.034 -17.865 1.00 75.94 87 ASN A CA 1
ATOM 647 C C . ASN A 1 87 ? -2.114 -2.991 -16.750 1.00 75.94 87 ASN A C 1
ATOM 649 O O . ASN A 1 87 ? -1.050 -2.899 -16.139 1.00 75.94 87 ASN A O 1
ATOM 653 N N . TYR A 1 88 ? -3.169 -2.219 -16.494 1.00 71.00 88 TYR A N 1
ATOM 654 C CA . TYR A 1 88 ? -3.184 -1.211 -15.433 1.00 71.00 88 TYR A CA 1
ATOM 655 C C . TYR A 1 88 ? -3.466 -1.788 -14.047 1.00 71.00 88 TYR A C 1
ATOM 657 O O . TYR A 1 88 ? -3.274 -1.080 -13.069 1.00 71.00 88 TYR A O 1
ATOM 665 N N . TRP A 1 89 ? -3.918 -3.035 -13.921 1.00 81.38 89 TRP A N 1
ATOM 666 C CA . TRP A 1 89 ? -4.171 -3.632 -12.611 1.00 81.38 89 TRP A CA 1
ATOM 667 C C . TRP A 1 89 ? -2.865 -4.156 -12.004 1.00 81.38 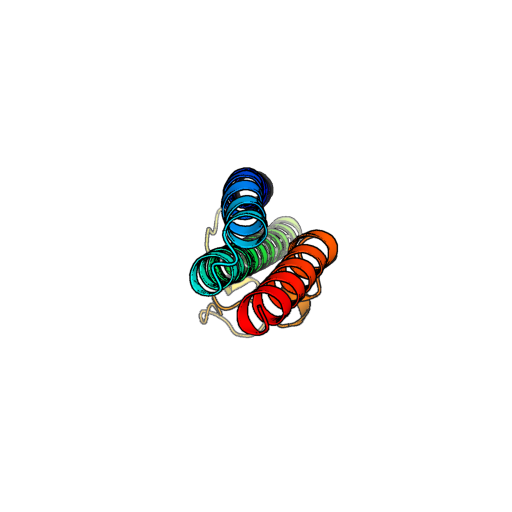89 TRP A C 1
ATOM 669 O O . TRP A 1 89 ? -2.065 -4.740 -12.738 1.00 81.38 89 TRP A O 1
ATOM 679 N N . PRO A 1 90 ? -2.607 -3.936 -10.702 1.00 84.62 90 PRO A N 1
ATOM 680 C CA . PRO A 1 90 ? -1.414 -4.466 -10.054 1.00 84.62 90 PRO A CA 1
ATOM 681 C C . PRO A 1 90 ? -1.453 -5.992 -10.041 1.00 84.62 90 PRO A C 1
ATOM 683 O O . PRO A 1 90 ? -2.497 -6.593 -9.777 1.00 84.62 90 PRO A O 1
ATOM 686 N N . ASP A 1 91 ? -0.310 -6.611 -10.319 1.00 86.44 91 ASP A N 1
ATOM 687 C CA . ASP A 1 91 ? -0.179 -8.059 -10.224 1.00 86.44 91 ASP A CA 1
ATOM 688 C C . ASP A 1 91 ? 0.083 -8.454 -8.759 1.00 86.44 91 ASP A C 1
ATOM 690 O O . ASP A 1 91 ? 0.439 -7.626 -7.913 1.00 86.44 91 ASP A O 1
ATOM 694 N N . TRP A 1 92 ? -0.074 -9.737 -8.426 1.00 82.88 92 TRP A N 1
ATOM 695 C CA . TRP A 1 92 ? 0.150 -10.219 -7.055 1.00 82.88 92 TRP A CA 1
ATOM 696 C C . TRP A 1 92 ? 1.564 -9.907 -6.534 1.00 82.88 92 TRP A C 1
ATOM 698 O O . TRP A 1 92 ? 1.760 -9.627 -5.350 1.00 82.88 92 TRP A O 1
ATOM 708 N N . GLU A 1 93 ? 2.549 -9.895 -7.433 1.00 85.44 93 GLU A N 1
ATOM 709 C CA . GLU A 1 93 ? 3.936 -9.533 -7.133 1.00 85.44 93 GLU A CA 1
ATOM 710 C C . GLU A 1 93 ? 4.096 -8.062 -6.717 1.00 85.44 93 GLU A C 1
ATOM 712 O O . GLU A 1 93 ? 4.943 -7.751 -5.875 1.00 85.44 93 GLU A O 1
ATOM 717 N N . ASP A 1 94 ? 3.270 -7.160 -7.258 1.00 87.00 94 ASP A N 1
ATOM 718 C CA . ASP A 1 94 ? 3.289 -5.737 -6.908 1.00 87.00 94 ASP A CA 1
ATOM 719 C C . ASP A 1 94 ? 2.684 -5.516 -5.518 1.00 87.00 94 ASP A C 1
ATOM 721 O O . ASP A 1 94 ? 3.231 -4.762 -4.709 1.00 87.00 94 ASP A O 1
ATOM 725 N N . ILE A 1 95 ? 1.604 -6.235 -5.201 1.00 86.12 95 ILE A N 1
ATOM 726 C CA . ILE A 1 95 ? 0.936 -6.177 -3.892 1.00 86.12 95 ILE A CA 1
ATOM 727 C C . ILE A 1 95 ? 1.837 -6.761 -2.794 1.00 86.12 95 ILE A C 1
ATOM 729 O O . ILE A 1 95 ? 1.968 -6.177 -1.717 1.00 86.12 95 ILE A O 1
ATOM 733 N N . ARG A 1 96 ? 2.508 -7.890 -3.063 1.00 88.31 96 ARG A N 1
ATOM 734 C CA . ARG A 1 96 ? 3.437 -8.534 -2.114 1.00 88.31 96 ARG A CA 1
ATOM 735 C C . ARG A 1 96 ? 4.814 -7.858 -2.059 1.00 88.31 96 ARG A C 1
ATOM 737 O O . ARG A 1 96 ? 5.692 -8.290 -1.312 1.00 88.31 96 ARG A O 1
ATOM 744 N N . SER A 1 97 ? 5.030 -6.805 -2.839 1.00 88.75 97 SER A N 1
ATOM 745 C CA . SER A 1 97 ? 6.312 -6.115 -2.881 1.00 88.75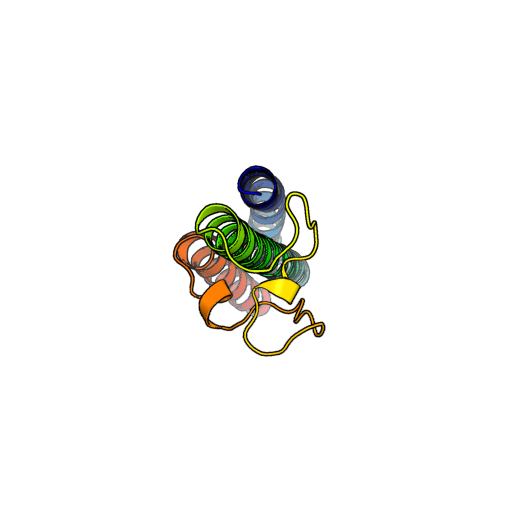 97 SER A CA 1
ATOM 746 C C . SER A 1 97 ? 6.701 -5.514 -1.524 1.00 88.75 97 SER A C 1
ATOM 748 O O . SER A 1 97 ? 5.860 -5.129 -0.709 1.00 88.75 97 SER A O 1
ATOM 750 N N . TRP A 1 98 ? 8.010 -5.370 -1.310 1.00 86.75 98 TRP A N 1
ATOM 751 C CA . TRP A 1 98 ? 8.593 -4.779 -0.099 1.00 86.75 98 TRP A CA 1
ATOM 752 C C . TRP A 1 98 ? 8.117 -3.350 0.197 1.00 86.75 98 TRP A C 1
ATOM 754 O O . TRP A 1 98 ? 8.125 -2.927 1.348 1.00 86.75 98 TRP A O 1
ATOM 764 N N . ALA A 1 99 ? 7.704 -2.598 -0.823 1.00 84.62 99 ALA A N 1
ATOM 765 C CA . ALA A 1 99 ? 7.214 -1.234 -0.647 1.00 84.62 99 ALA A CA 1
ATOM 766 C C . ALA A 1 99 ? 5.760 -1.189 -0.147 1.00 84.62 99 ALA A C 1
ATOM 768 O O . ALA A 1 99 ? 5.363 -0.217 0.499 1.00 84.62 99 ALA A O 1
ATOM 769 N N . VAL A 1 100 ? 4.966 -2.226 -0.431 1.00 90.44 100 VAL A N 1
ATOM 770 C CA . VAL A 1 100 ? 3.520 -2.256 -0.181 1.00 90.44 100 VAL A CA 1
ATOM 771 C C . VAL A 1 100 ? 3.213 -3.124 1.041 1.00 90.44 100 VAL A C 1
ATOM 773 O O . VAL A 1 100 ? 2.690 -2.621 2.038 1.00 90.44 100 VAL A O 1
ATOM 776 N N . ALA A 1 101 ? 3.592 -4.402 1.023 1.00 90.62 101 ALA A N 1
ATOM 777 C CA . ALA A 1 101 ? 3.154 -5.376 2.023 1.00 90.62 101 ALA A CA 1
ATOM 778 C C . ALA A 1 101 ? 3.447 -4.980 3.490 1.00 90.62 101 ALA A C 1
ATOM 780 O O . ALA A 1 101 ? 2.525 -5.079 4.304 1.00 90.62 101 ALA A O 1
ATOM 781 N N . PRO A 1 102 ? 4.642 -4.467 3.857 1.00 92.94 102 PRO A N 1
ATOM 782 C CA . PRO A 1 102 ? 4.937 -4.092 5.244 1.00 92.94 102 PRO A CA 1
ATOM 783 C C . PRO A 1 102 ? 4.138 -2.890 5.759 1.00 92.94 102 PRO A C 1
ATOM 785 O O . PRO A 1 102 ? 4.025 -2.716 6.967 1.00 92.94 102 PRO A O 1
ATOM 788 N N . VAL A 1 103 ? 3.593 -2.054 4.868 1.00 92.75 103 VAL A N 1
ATOM 789 C CA . VAL A 1 103 ? 2.818 -0.867 5.255 1.00 92.75 103 VAL A CA 1
ATOM 790 C C . VAL A 1 103 ? 1.334 -1.199 5.329 1.00 92.75 103 VAL A C 1
ATOM 792 O O . VAL A 1 103 ? 0.708 -0.983 6.360 1.00 92.75 103 VAL A O 1
ATOM 795 N N . TYR A 1 104 ? 0.759 -1.753 4.260 1.00 95.56 104 TYR A N 1
ATOM 796 C CA . TYR A 1 104 ? -0.690 -1.979 4.205 1.00 95.56 104 TYR A CA 1
ATOM 797 C C . TYR A 1 104 ? -1.115 -3.261 4.924 1.00 95.56 104 TYR A C 1
ATOM 799 O O . TYR A 1 104 ? -2.215 -3.308 5.466 1.00 95.56 104 TYR A O 1
ATOM 807 N N . GLY A 1 105 ? -0.255 -4.284 4.982 1.00 94.94 105 GLY A N 1
ATOM 808 C CA . GLY A 1 105 ? -0.560 -5.556 5.643 1.00 94.94 105 GLY A CA 1
ATOM 809 C C . GLY A 1 105 ? -0.908 -5.392 7.128 1.00 94.94 105 GLY A C 1
ATOM 810 O O . GLY A 1 105 ? -2.007 -5.776 7.527 1.00 94.94 105 GLY A O 1
ATOM 811 N N . PRO A 1 106 ? -0.036 -4.776 7.949 1.00 97.31 106 PRO A N 1
ATOM 812 C CA . PRO A 1 106 ? -0.334 -4.531 9.360 1.00 97.31 106 PRO A CA 1
ATOM 813 C C . PRO A 1 106 ? -1.571 -3.656 9.579 1.00 97.31 106 PRO A C 1
ATOM 815 O O . PRO A 1 106 ? -2.351 -3.928 10.488 1.00 97.31 106 PRO A O 1
ATOM 818 N N . LEU A 1 107 ? -1.789 -2.640 8.734 1.00 97.56 107 LEU A N 1
ATOM 819 C CA . LEU A 1 107 ? -2.962 -1.766 8.835 1.00 97.56 107 LEU A CA 1
ATOM 820 C C . LEU A 1 107 ? -4.262 -2.524 8.528 1.00 97.56 107 LEU A C 1
ATOM 822 O O . LEU A 1 107 ? -5.236 -2.361 9.259 1.00 97.56 107 LEU A O 1
ATOM 826 N N . LEU A 1 108 ? -4.270 -3.403 7.517 1.00 97.50 108 LEU A N 1
ATOM 827 C CA . LEU A 1 108 ? -5.411 -4.283 7.237 1.00 97.50 108 LEU A CA 1
ATOM 828 C C . LEU A 1 108 ? -5.691 -5.226 8.409 1.00 97.50 108 LEU A C 1
ATOM 830 O O . LEU A 1 108 ? -6.838 -5.349 8.831 1.00 97.50 108 LEU A O 1
ATOM 834 N N . LEU A 1 109 ? -4.658 -5.867 8.962 1.00 97.75 109 LEU A N 1
ATOM 835 C CA . LEU A 1 109 ? -4.816 -6.770 10.105 1.00 97.75 109 LEU A CA 1
ATOM 836 C C . LEU A 1 109 ? -5.370 -6.037 11.332 1.00 97.75 109 LEU A C 1
ATOM 838 O O . LEU A 1 109 ? -6.296 -6.535 11.972 1.00 97.75 109 LEU A O 1
ATOM 842 N N . ALA A 1 110 ? -4.856 -4.840 11.624 1.00 97.75 110 ALA A N 1
ATOM 843 C CA . ALA A 1 110 ? -5.355 -4.004 12.709 1.00 97.75 110 ALA A CA 1
ATOM 844 C C . ALA A 1 110 ? -6.823 -3.612 12.491 1.00 97.75 110 ALA A C 1
ATOM 846 O O . ALA A 1 110 ? -7.640 -3.775 13.394 1.00 97.75 110 ALA A O 1
ATOM 847 N N . GLY A 1 111 ? -7.188 -3.160 11.288 1.00 97.25 111 GLY A N 1
ATOM 848 C CA . GLY A 1 111 ? -8.568 -2.803 10.965 1.00 97.25 111 GLY A CA 1
ATOM 849 C C . GLY A 1 111 ? -9.539 -3.976 11.080 1.00 97.25 111 GLY A C 1
ATOM 850 O O . GLY A 1 111 ? -10.631 -3.805 11.615 1.00 97.25 111 GLY A O 1
ATOM 851 N N . ILE A 1 112 ? -9.139 -5.174 10.636 1.00 98.06 112 ILE A N 1
ATOM 852 C CA . ILE A 1 112 ? -9.945 -6.398 10.766 1.00 98.06 112 ILE A CA 1
ATOM 853 C C . ILE A 1 112 ? -10.143 -6.733 12.244 1.00 98.06 112 ILE A C 1
ATOM 855 O O . ILE A 1 112 ? -11.272 -6.977 12.663 1.00 98.06 112 ILE A O 1
ATOM 859 N N . ALA A 1 113 ? -9.073 -6.701 13.043 1.00 97.94 113 ALA A N 1
ATOM 860 C CA . ALA A 1 113 ? -9.155 -6.968 14.475 1.00 97.94 113 ALA A CA 1
ATOM 861 C C . ALA A 1 113 ? -10.100 -5.985 15.186 1.00 97.94 113 ALA A C 1
ATOM 863 O O . ALA A 1 113 ? -10.947 -6.407 15.972 1.00 97.94 113 ALA A O 1
ATOM 864 N N . ILE A 1 114 ? -10.006 -4.691 14.864 1.00 97.75 114 ILE A N 1
ATOM 865 C CA . ILE A 1 114 ? -10.878 -3.650 15.424 1.00 97.75 114 ILE A CA 1
ATOM 866 C C . ILE A 1 114 ? -12.328 -3.849 14.977 1.00 97.75 114 ILE A C 1
ATOM 868 O O . ILE A 1 114 ? -13.231 -3.746 15.803 1.00 97.75 114 ILE A O 1
ATOM 872 N N . ALA A 1 115 ? -12.569 -4.154 13.700 1.00 97.38 115 ALA A N 1
ATOM 873 C CA . ALA A 1 115 ? -13.913 -4.382 13.180 1.00 97.38 115 ALA A CA 1
ATOM 874 C C . ALA A 1 115 ? -14.575 -5.598 13.844 1.00 97.38 115 ALA A C 1
ATOM 876 O O . ALA A 1 115 ? -15.713 -5.502 14.293 1.00 97.38 115 ALA A O 1
ATOM 877 N N . VAL A 1 116 ? -13.859 -6.718 13.969 1.00 97.56 116 VAL A N 1
ATOM 878 C CA . VAL A 1 116 ? -14.365 -7.913 14.663 1.00 97.56 116 VAL A CA 1
ATOM 879 C C . VAL A 1 116 ? -14.656 -7.599 16.130 1.00 97.56 116 VAL A C 1
ATOM 881 O O . VAL A 1 116 ? -15.731 -7.929 16.623 1.00 97.56 116 VAL A O 1
ATOM 884 N N . TRP A 1 117 ? -13.743 -6.911 16.820 1.00 97.19 117 TRP A N 1
ATOM 885 C CA . TRP A 1 117 ? -13.938 -6.525 18.217 1.00 97.19 117 TRP A CA 1
ATOM 886 C C . TRP A 1 117 ? -15.164 -5.618 18.415 1.00 97.19 117 TRP A C 1
ATOM 888 O O . TRP A 1 117 ? -15.967 -5.882 19.310 1.00 97.19 117 TRP A O 1
ATOM 898 N N . ALA A 1 118 ? -15.331 -4.604 17.559 1.00 95.69 118 ALA A N 1
ATOM 899 C CA . ALA A 1 118 ? -16.436 -3.645 17.605 1.00 95.69 118 ALA A CA 1
ATOM 900 C C . ALA A 1 118 ? -17.779 -4.222 17.131 1.00 95.69 118 ALA A C 1
ATOM 902 O O . ALA A 1 118 ? -18.810 -3.603 17.344 1.00 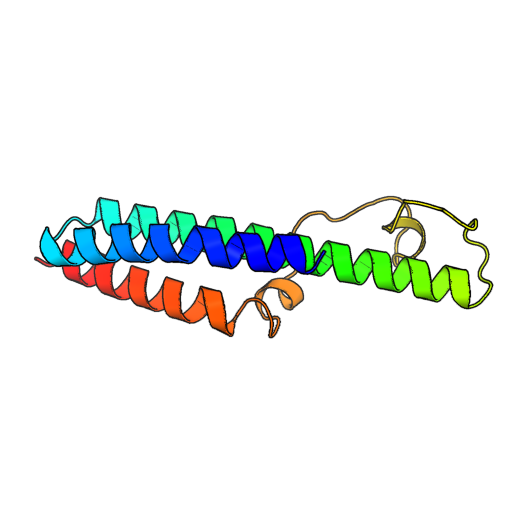95.69 11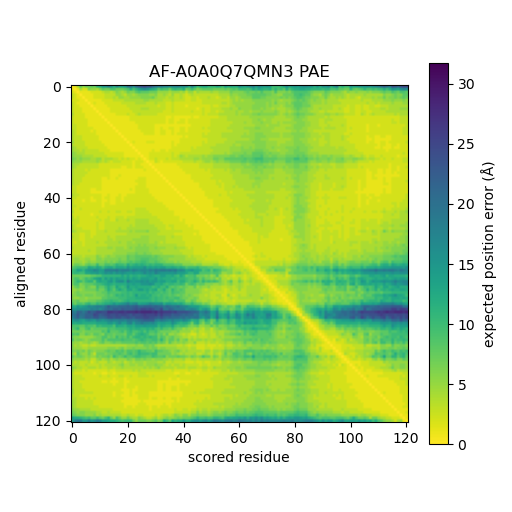8 ALA A O 1
ATOM 903 N N . HIS A 1 119 ? -17.789 -5.367 16.445 1.00 94.06 119 HIS A N 1
ATOM 904 C CA . HIS A 1 119 ? -19.031 -6.062 16.102 1.00 94.06 119 HIS A CA 1
ATOM 905 C C . HIS A 1 119 ? -19.561 -6.907 17.270 1.00 94.06 119 HIS A C 1
ATOM 907 O O . HIS A 1 119 ? -20.760 -7.154 17.360 1.00 94.06 119 HIS A O 1
ATOM 913 N N . CYS A 1 120 ? -18.666 -7.360 18.151 1.00 91.81 120 CYS A N 1
ATOM 914 C CA . CYS A 1 120 ? -18.995 -8.222 19.285 1.00 91.81 120 CYS A CA 1
ATOM 915 C C . CYS A 1 120 ? -19.371 -7.464 20.572 1.00 91.81 120 CYS A C 1
ATOM 917 O O . CYS A 1 120 ? -19.794 -8.115 21.527 1.00 91.81 120 CYS A O 1
ATOM 919 N N . HIS A 1 121 ? -19.180 -6.142 20.625 1.00 80.5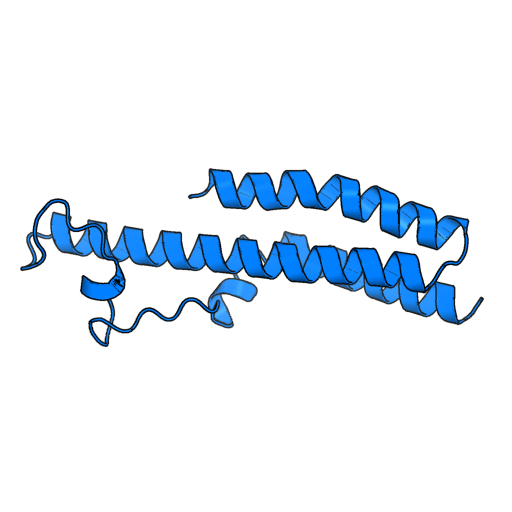6 121 HIS A N 1
ATOM 920 C CA . HIS A 1 121 ? -19.493 -5.281 21.773 1.00 80.56 121 HIS A CA 1
ATOM 921 C C . HIS A 1 121 ? -20.476 -4.195 21.353 1.00 80.56 121 HIS A C 1
ATOM 923 O O . HIS A 1 121 ? -21.391 -3.907 22.154 1.00 80.56 121 HIS A O 1
#

Foldseek 3Di:
DVVLLVVLLVVLVVLLCVLLVCCQVVLDLVSLVVNLVSLVVSLFVNLLVVVVVVLVVLVVVCVVVVHPDDDPDPQSQVSDPPHDDDDSGGDPCSSPDPSRCVRSVVSNVSSVVSSVVSVVD

pLDDT: mean 90.07, std 8.88, range [59.06, 98.25]